Protein AF-A0A269PH89-F1 (afdb_monomer_lite)

Structure (mmCIF, N/CA/C/O backbone):
data_AF-A0A269PH89-F1
#
_entry.id   AF-A0A269PH89-F1
#
loop_
_atom_site.group_PDB
_atom_site.id
_atom_site.type_symbol
_atom_site.label_atom_id
_atom_site.label_alt_id
_atom_site.label_comp_id
_atom_site.label_asym_id
_atom_site.label_entity_id
_atom_site.label_seq_id
_atom_site.pdbx_PDB_ins_code
_atom_site.Cartn_x
_atom_site.Cartn_y
_atom_site.Cartn_z
_atom_site.occupancy
_atom_site.B_iso_or_equiv
_atom_site.auth_seq_id
_atom_site.auth_comp_id
_atom_site.auth_asym_id
_atom_site.auth_atom_id
_atom_site.pdbx_PDB_model_num
ATOM 1 N N . ILE A 1 1 ? 16.316 -4.492 1.067 1.00 57.41 1 ILE A N 1
ATOM 2 C CA . ILE A 1 1 ? 15.716 -5.849 1.152 1.00 57.41 1 ILE A CA 1
ATOM 3 C C . ILE A 1 1 ? 15.019 -6.229 -0.158 1.00 57.41 1 ILE A C 1
ATOM 5 O O . ILE A 1 1 ? 15.368 -7.257 -0.706 1.00 57.41 1 ILE A O 1
ATOM 9 N N . VAL A 1 2 ? 14.132 -5.397 -0.721 1.00 53.81 2 VAL A N 1
ATOM 10 C CA . VAL A 1 2 ? 13.439 -5.690 -2.002 1.00 53.81 2 VAL A CA 1
ATOM 11 C C . VAL A 1 2 ? 14.360 -5.580 -3.234 1.00 53.81 2 VAL A C 1
ATOM 13 O O . VAL A 1 2 ? 14.304 -6.415 -4.131 1.00 53.81 2 VAL A O 1
ATOM 16 N N . LEU A 1 3 ? 15.272 -4.600 -3.237 1.00 66.06 3 LEU A N 1
ATOM 17 C CA . LEU A 1 3 ? 16.235 -4.353 -4.321 1.00 66.06 3 LEU A CA 1
ATOM 18 C C . LEU A 1 3 ? 17.066 -5.594 -4.749 1.00 66.06 3 LEU A C 1
ATOM 20 O O . LEU A 1 3 ? 17.061 -5.902 -5.938 1.00 66.06 3 LEU A O 1
ATOM 24 N N . PRO A 1 4 ? 17.738 -6.344 -3.843 1.00 67.12 4 PRO A N 1
ATOM 25 C CA . PRO A 1 4 ? 18.522 -7.520 -4.239 1.00 67.12 4 PRO A CA 1
ATOM 26 C C . PRO A 1 4 ? 17.672 -8.693 -4.754 1.00 67.12 4 PRO A C 1
ATOM 28 O O . PRO A 1 4 ? 18.170 -9.484 -5.548 1.00 67.12 4 PRO A O 1
ATOM 31 N N . ILE A 1 5 ? 16.400 -8.804 -4.347 1.00 71.38 5 ILE A N 1
ATOM 32 C CA . ILE A 1 5 ? 15.506 -9.894 -4.778 1.00 71.38 5 ILE A CA 1
ATOM 33 C C . ILE A 1 5 ? 15.087 -9.690 -6.240 1.00 71.38 5 ILE A C 1
ATOM 35 O O . ILE A 1 5 ? 15.131 -10.627 -7.033 1.00 71.38 5 ILE A O 1
ATOM 39 N N . ILE A 1 6 ? 14.754 -8.451 -6.615 1.00 65.75 6 ILE A N 1
ATOM 40 C CA . ILE A 1 6 ? 14.432 -8.095 -8.006 1.00 65.75 6 ILE A CA 1
ATOM 41 C C . ILE A 1 6 ? 15.673 -8.238 -8.897 1.00 65.75 6 ILE A C 1
ATOM 43 O O . ILE A 1 6 ? 15.580 -8.783 -9.995 1.00 65.75 6 ILE A O 1
ATOM 47 N N . LEU A 1 7 ? 16.840 -7.800 -8.408 1.00 64.75 7 LEU A N 1
ATOM 48 C CA . LEU A 1 7 ? 18.107 -7.908 -9.134 1.00 64.75 7 LEU A CA 1
ATOM 49 C C . LEU A 1 7 ? 18.477 -9.375 -9.414 1.00 64.75 7 LEU A C 1
ATOM 51 O O . LEU A 1 7 ? 18.828 -9.702 -10.542 1.00 64.75 7 LEU A O 1
ATOM 55 N N . GLY A 1 8 ? 18.334 -10.258 -8.416 1.00 64.69 8 GLY A N 1
ATOM 56 C CA . GLY A 1 8 ? 18.620 -11.689 -8.548 1.00 64.69 8 GLY A CA 1
ATOM 57 C C . GLY A 1 8 ? 17.683 -12.422 -9.513 1.00 64.69 8 GLY A C 1
ATOM 58 O O . GLY A 1 8 ? 18.123 -13.328 -10.218 1.00 64.69 8 GLY A O 1
ATOM 59 N N . PHE A 1 9 ? 16.415 -12.006 -9.597 1.00 65.69 9 PHE A N 1
ATOM 60 C CA . PHE A 1 9 ? 15.481 -12.533 -10.592 1.00 65.69 9 PHE A CA 1
ATOM 61 C C . PHE A 1 9 ? 15.870 -12.077 -12.006 1.00 65.69 9 PHE A C 1
ATOM 63 O O . PHE A 1 9 ? 16.047 -12.917 -12.882 1.00 65.69 9 PHE A O 1
ATOM 70 N N . PHE A 1 10 ? 16.114 -10.777 -12.212 1.00 62.03 10 PHE A N 1
ATOM 71 C CA . PHE A 1 10 ? 16.515 -10.227 -13.516 1.00 62.03 10 PHE A CA 1
ATOM 72 C C . PHE A 1 10 ? 17.810 -10.841 -14.069 1.00 62.03 10 PHE A C 1
ATOM 74 O O . PHE A 1 10 ? 17.913 -11.051 -15.275 1.00 62.03 10 PHE A O 1
ATOM 81 N N . THR A 1 11 ? 18.782 -11.164 -13.208 1.00 63.75 11 THR A N 1
ATOM 82 C CA . THR A 1 11 ? 20.022 -11.845 -13.619 1.00 63.75 11 THR A CA 1
ATOM 83 C C . THR A 1 11 ? 19.863 -13.355 -13.816 1.00 63.75 11 THR A C 1
ATOM 85 O O . THR A 1 11 ? 20.720 -13.964 -14.442 1.00 63.75 11 THR A O 1
ATOM 88 N N . GLY A 1 12 ? 18.806 -13.972 -13.273 1.00 60.88 12 GLY A N 1
ATOM 89 C CA . GLY A 1 12 ? 18.608 -15.427 -13.275 1.00 60.88 12 GLY A CA 1
ATOM 90 C C . GLY A 1 12 ? 17.760 -15.980 -14.427 1.00 60.88 12 GLY A C 1
ATOM 91 O O . GLY A 1 12 ? 17.831 -17.175 -14.697 1.00 60.88 12 GLY A O 1
ATOM 92 N N . VAL A 1 13 ? 16.967 -15.144 -15.110 1.00 58.03 13 VAL A N 1
ATOM 93 C CA . VAL A 1 13 ? 16.115 -15.553 -16.253 1.00 58.03 13 VAL A CA 1
ATOM 94 C C . VAL A 1 13 ? 16.618 -15.065 -17.622 1.00 58.03 13 VAL A C 1
ATOM 96 O O . VAL A 1 13 ? 15.961 -15.296 -18.637 1.00 58.03 13 VAL A O 1
ATOM 99 N N . GLY A 1 14 ? 17.777 -14.402 -17.682 1.00 54.69 14 GLY A N 1
ATOM 100 C CA . GLY A 1 14 ? 18.391 -13.964 -18.939 1.00 54.69 14 GLY A CA 1
ATOM 101 C C . GLY A 1 14 ? 19.229 -15.076 -1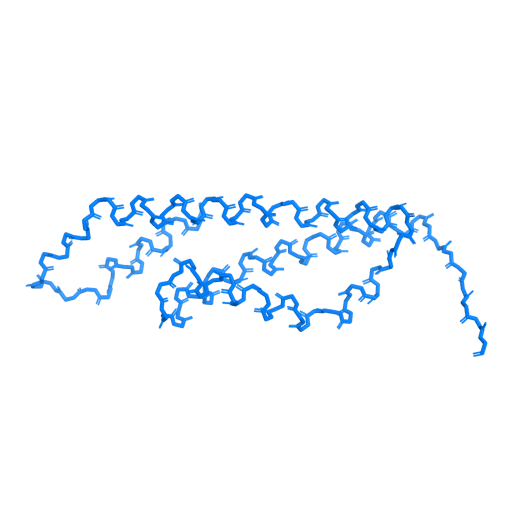9.590 1.00 54.69 14 GLY A C 1
ATOM 102 O O . GLY A 1 14 ? 20.058 -15.662 -18.899 1.00 54.69 14 GLY A O 1
ATOM 103 N N . PRO A 1 15 ? 19.064 -15.387 -20.891 1.00 48.84 15 PRO A N 1
ATOM 104 C CA . PRO A 1 15 ? 19.944 -16.327 -21.584 1.00 48.84 15 PRO A CA 1
ATOM 105 C C . PRO A 1 15 ? 21.381 -15.782 -21.658 1.00 48.84 15 PRO A C 1
ATOM 107 O O . PRO A 1 15 ? 21.573 -14.602 -21.952 1.00 48.84 15 PRO A O 1
ATOM 110 N N . ASP A 1 16 ? 22.374 -16.663 -21.486 1.00 57.31 16 ASP A N 1
ATOM 111 C CA . ASP A 1 16 ? 23.831 -16.395 -21.453 1.00 57.31 16 ASP A CA 1
ATOM 112 C C . ASP A 1 16 ? 24.415 -15.643 -22.677 1.00 57.31 16 ASP A C 1
ATOM 114 O O . ASP A 1 16 ? 25.608 -15.352 -22.724 1.00 57.31 16 ASP A O 1
ATOM 118 N N . MET A 1 17 ? 23.605 -15.318 -23.689 1.00 44.38 17 MET A N 1
ATOM 119 C CA . MET A 1 17 ? 24.059 -14.858 -25.010 1.00 44.38 17 MET A CA 1
ATOM 120 C C . MET A 1 17 ? 23.537 -13.485 -25.427 1.00 44.38 17 MET A C 1
ATOM 122 O O . MET A 1 17 ? 23.749 -13.067 -26.565 1.00 44.38 17 MET A O 1
ATOM 126 N N . MET A 1 18 ? 22.875 -12.753 -24.537 1.00 41.69 18 MET A N 1
ATOM 127 C CA . MET A 1 18 ? 22.600 -11.345 -24.782 1.00 41.69 18 MET A CA 1
ATOM 128 C C . MET A 1 18 ? 23.249 -10.571 -23.659 1.00 41.69 18 MET A C 1
ATOM 130 O O . MET A 1 18 ? 22.893 -10.737 -22.497 1.00 41.69 18 MET A O 1
ATOM 134 N N . THR A 1 19 ? 24.205 -9.717 -24.005 1.00 44.81 19 THR A N 1
ATOM 135 C CA . THR A 1 19 ? 24.592 -8.587 -23.171 1.00 44.81 19 THR A CA 1
ATOM 136 C C . THR A 1 19 ? 23.337 -7.741 -22.961 1.00 44.81 19 THR A C 1
ATOM 138 O O . THR A 1 19 ? 23.095 -6.768 -23.677 1.00 44.81 19 THR A O 1
ATOM 141 N N . LEU A 1 20 ? 22.489 -8.158 -22.018 1.00 51.41 20 LEU A N 1
ATOM 142 C CA . LEU A 1 20 ? 21.543 -7.299 -21.346 1.00 51.41 20 LEU A CA 1
ATOM 143 C C . LEU A 1 20 ? 22.425 -6.286 -20.628 1.00 51.41 20 LEU A C 1
ATOM 145 O O . LEU A 1 20 ? 22.816 -6.467 -19.482 1.00 51.41 20 LEU A O 1
ATOM 149 N N . SER A 1 21 ? 22.792 -5.243 -21.354 1.00 48.53 21 SER A N 1
ATOM 150 C CA . SER A 1 21 ? 23.090 -3.950 -20.783 1.00 48.53 21 SER A CA 1
ATOM 151 C C . SER A 1 21 ? 21.722 -3.289 -20.634 1.00 48.53 21 SER A C 1
ATOM 153 O O . SER A 1 21 ? 21.314 -2.579 -21.556 1.00 48.53 21 SER A O 1
ATOM 155 N N . PRO A 1 22 ? 20.933 -3.543 -19.563 1.00 55.59 22 PRO A N 1
ATOM 156 C CA . PRO A 1 22 ? 19.876 -2.604 -19.251 1.00 55.59 22 PRO A CA 1
ATOM 157 C C . PRO A 1 22 ? 20.594 -1.269 -19.109 1.00 55.59 22 PRO A C 1
ATOM 159 O O . PRO A 1 22 ? 21.518 -1.143 -18.305 1.00 55.59 22 PRO A O 1
ATOM 162 N N . ASP A 1 23 ? 20.256 -0.318 -19.975 1.00 59.97 23 ASP A N 1
ATOM 163 C CA . ASP A 1 23 ? 20.827 1.016 -19.915 1.00 59.97 23 ASP A CA 1
ATOM 164 C C . ASP A 1 23 ? 20.739 1.477 -18.455 1.00 59.97 23 ASP A C 1
ATOM 166 O O . ASP A 1 23 ? 19.662 1.418 -17.848 1.00 59.97 23 ASP A O 1
ATOM 170 N N . ILE A 1 24 ? 21.877 1.829 -17.851 1.00 66.44 24 ILE A N 1
ATOM 171 C CA . ILE A 1 24 ? 21.966 2.191 -16.429 1.00 66.44 24 ILE A CA 1
ATOM 172 C C . ILE A 1 24 ? 20.925 3.275 -16.104 1.00 66.44 24 ILE A C 1
ATOM 174 O O . ILE A 1 24 ? 20.347 3.274 -15.017 1.00 66.44 24 ILE A O 1
ATOM 178 N N . SER A 1 25 ? 20.596 4.124 -17.081 1.00 69.69 25 SER A N 1
ATOM 179 C CA . SER A 1 25 ? 19.544 5.140 -17.005 1.00 69.69 25 SER A CA 1
ATOM 180 C C . SER A 1 25 ? 18.142 4.546 -16.813 1.00 69.69 25 SER A C 1
ATOM 182 O O . SER A 1 25 ? 17.355 5.065 -16.023 1.00 69.69 25 SER A O 1
ATOM 184 N N . SER A 1 26 ? 17.822 3.438 -17.488 1.00 71.19 26 SER A N 1
ATOM 185 C CA . SER A 1 26 ? 16.547 2.721 -17.345 1.00 71.19 26 SER A CA 1
ATOM 186 C C . SER A 1 26 ? 16.447 2.018 -15.988 1.00 71.19 26 SER A C 1
ATOM 188 O O . SER A 1 26 ? 15.422 2.119 -15.311 1.00 71.19 26 SER A O 1
ATOM 190 N N . TYR A 1 27 ? 17.539 1.393 -15.531 1.00 69.62 27 TYR A N 1
ATOM 191 C CA . TYR A 1 27 ? 17.603 0.765 -14.208 1.00 69.62 27 TYR A CA 1
ATOM 192 C C . TYR A 1 27 ? 17.486 1.791 -13.071 1.00 69.62 27 TYR A C 1
ATOM 194 O O . TYR A 1 27 ? 16.622 1.641 -12.206 1.00 69.62 27 TYR A O 1
ATOM 202 N N . LEU A 1 28 ? 18.280 2.872 -13.086 1.00 76.38 28 LEU A N 1
ATOM 203 C CA . LEU A 1 28 ? 18.136 3.954 -12.103 1.00 76.38 28 LEU A CA 1
ATOM 204 C C . LEU A 1 28 ? 16.735 4.565 -12.170 1.00 76.38 28 LEU A C 1
ATOM 206 O O . LEU A 1 28 ? 16.123 4.806 -11.134 1.00 76.38 28 LEU A O 1
ATOM 210 N N . GLY A 1 29 ? 16.196 4.766 -13.374 1.00 75.81 29 GLY A N 1
ATOM 211 C CA . GLY A 1 29 ? 14.846 5.280 -13.571 1.00 75.81 29 GLY A CA 1
ATOM 212 C C . GLY A 1 29 ? 13.751 4.366 -13.016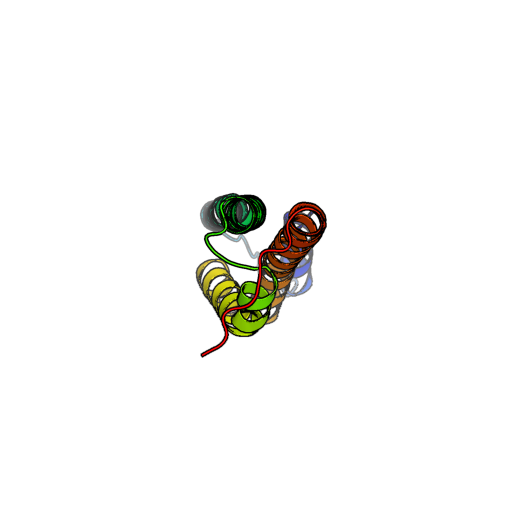 1.00 75.81 29 GLY A C 1
ATOM 213 O O . GLY A 1 29 ? 12.708 4.866 -12.600 1.00 75.81 29 GLY A O 1
ATOM 214 N N . PHE A 1 30 ? 13.949 3.049 -12.997 1.00 76.00 30 PHE A N 1
ATOM 215 C CA . PHE A 1 30 ? 13.059 2.099 -12.329 1.00 76.00 30 PHE A CA 1
ATOM 216 C C . PHE A 1 30 ? 13.215 2.172 -10.806 1.00 76.00 30 PHE A C 1
ATOM 218 O O . PHE A 1 30 ? 12.233 2.351 -10.087 1.00 76.00 30 PHE A O 1
ATOM 225 N N . VAL A 1 31 ? 14.455 2.119 -10.317 1.00 77.50 31 VAL A N 1
ATOM 226 C CA . VAL A 1 31 ? 14.775 2.154 -8.885 1.00 77.50 31 VAL A CA 1
ATOM 227 C C . VAL A 1 31 ? 14.270 3.443 -8.230 1.00 77.50 31 VAL A C 1
ATOM 229 O O . VAL A 1 31 ? 13.671 3.383 -7.162 1.00 77.50 31 VAL A O 1
ATOM 232 N N . LEU A 1 32 ? 14.428 4.601 -8.876 1.00 84.50 32 LEU A N 1
ATOM 233 C CA . LEU A 1 32 ? 13.920 5.883 -8.377 1.00 84.50 32 LEU A CA 1
ATOM 234 C C . LEU A 1 32 ? 12.388 5.904 -8.274 1.00 84.50 32 LEU A C 1
ATOM 236 O O . LEU A 1 32 ? 11.861 6.335 -7.249 1.00 84.50 32 LEU A O 1
ATOM 240 N N . LYS A 1 33 ? 11.666 5.400 -9.288 1.00 82.19 33 LYS A N 1
ATOM 241 C CA . LYS A 1 33 ? 10.195 5.269 -9.232 1.00 82.19 33 LYS A CA 1
ATOM 242 C C . LYS A 1 33 ? 9.768 4.349 -8.091 1.00 82.19 33 LYS A C 1
ATOM 244 O O . LYS A 1 33 ? 8.829 4.666 -7.365 1.00 82.19 33 LYS A O 1
ATOM 249 N N . LEU A 1 34 ? 10.491 3.244 -7.914 1.00 80.25 34 LEU A N 1
ATOM 250 C CA . LEU A 1 34 ? 10.285 2.291 -6.833 1.00 80.25 34 LEU A CA 1
ATOM 251 C C . LEU A 1 34 ? 10.473 2.953 -5.466 1.00 80.25 34 LEU A C 1
ATOM 253 O O . LEU A 1 34 ? 9.579 2.867 -4.630 1.00 80.25 34 LEU A O 1
ATOM 257 N N . PHE A 1 35 ? 11.574 3.677 -5.252 1.00 84.50 35 PHE A N 1
ATOM 258 C CA . PHE A 1 35 ? 11.808 4.419 -4.011 1.00 84.50 35 PHE A CA 1
ATOM 259 C C . PHE A 1 35 ? 10.707 5.441 -3.723 1.00 84.50 35 PHE A C 1
ATOM 261 O O . PHE A 1 35 ? 10.240 5.509 -2.589 1.00 84.50 35 PHE A O 1
ATOM 268 N N . PHE A 1 36 ? 10.254 6.188 -4.732 1.00 85.81 36 PHE A N 1
ATOM 269 C CA . PHE A 1 36 ? 9.164 7.149 -4.564 1.00 85.81 36 PHE A CA 1
ATOM 270 C C . PHE A 1 36 ? 7.843 6.475 -4.182 1.00 85.81 36 PHE A C 1
ATOM 272 O O . PHE A 1 36 ? 7.208 6.885 -3.211 1.00 85.81 36 PHE A O 1
ATOM 279 N N . ALA A 1 37 ? 7.432 5.424 -4.896 1.00 83.38 37 ALA A N 1
ATOM 280 C CA . ALA A 1 37 ? 6.170 4.750 -4.600 1.00 83.38 37 ALA A CA 1
ATOM 281 C C . ALA A 1 37 ? 6.204 4.040 -3.244 1.00 83.38 37 ALA A C 1
ATOM 283 O O . ALA A 1 37 ? 5.233 4.115 -2.491 1.00 83.38 37 ALA A O 1
ATOM 284 N N . PHE A 1 38 ? 7.322 3.390 -2.902 1.00 83.69 38 PHE A N 1
ATOM 285 C CA . PHE A 1 38 ? 7.489 2.815 -1.571 1.00 83.69 38 PHE A CA 1
ATOM 286 C C . PHE A 1 38 ? 7.470 3.899 -0.501 1.00 83.69 38 PHE A C 1
ATOM 288 O O . PHE A 1 38 ? 6.744 3.733 0.467 1.00 83.69 38 PHE A O 1
ATOM 295 N N . GLY A 1 39 ? 8.168 5.022 -0.685 1.00 87.38 39 GLY A N 1
ATOM 296 C CA . GLY A 1 39 ? 8.133 6.141 0.260 1.00 87.38 39 GLY A CA 1
ATOM 297 C C . GLY A 1 39 ? 6.706 6.603 0.564 1.00 87.38 39 GLY A C 1
ATOM 298 O O . GLY A 1 39 ? 6.322 6.680 1.724 1.00 87.38 39 GLY A O 1
ATOM 299 N N . ILE A 1 40 ? 5.881 6.788 -0.471 1.00 87.81 40 ILE A N 1
ATOM 300 C CA . ILE A 1 40 ? 4.461 7.151 -0.310 1.00 87.81 40 ILE A CA 1
ATOM 301 C C . ILE A 1 40 ? 3.669 6.030 0.382 1.00 87.81 40 ILE A C 1
ATOM 303 O O . ILE A 1 40 ? 2.812 6.288 1.220 1.00 87.81 40 ILE A O 1
ATOM 307 N N . THR A 1 41 ? 3.957 4.769 0.064 1.00 86.44 41 THR A N 1
ATOM 308 C CA . THR A 1 41 ? 3.260 3.617 0.661 1.00 86.44 41 THR A CA 1
ATOM 309 C C . THR A 1 41 ? 3.593 3.448 2.144 1.00 86.44 41 THR A C 1
ATOM 311 O O . THR A 1 41 ? 2.746 3.014 2.919 1.00 86.44 41 THR A O 1
ATOM 314 N N . PHE A 1 42 ? 4.801 3.820 2.566 1.00 89.44 42 PHE A N 1
ATOM 315 C CA . PHE A 1 42 ? 5.210 3.804 3.973 1.00 89.44 42 PHE A CA 1
ATOM 316 C C . PHE A 1 42 ? 4.450 4.824 4.835 1.00 89.44 42 PHE A C 1
ATOM 318 O O . PHE A 1 42 ? 4.407 4.658 6.052 1.00 89.44 42 PHE A O 1
ATOM 325 N N . GLU A 1 43 ? 3.791 5.813 4.228 1.00 91.25 43 GLU A N 1
ATOM 326 C CA . GLU A 1 43 ? 2.888 6.733 4.930 1.00 91.25 43 GLU A CA 1
ATOM 327 C C . GLU A 1 43 ? 1.500 6.122 5.184 1.00 91.25 43 GLU A C 1
ATOM 329 O O . GLU A 1 43 ? 0.786 6.565 6.082 1.00 91.25 43 GLU A O 1
ATOM 334 N N . ILE A 1 44 ? 1.108 5.066 4.455 1.00 89.94 44 ILE A N 1
ATOM 335 C CA .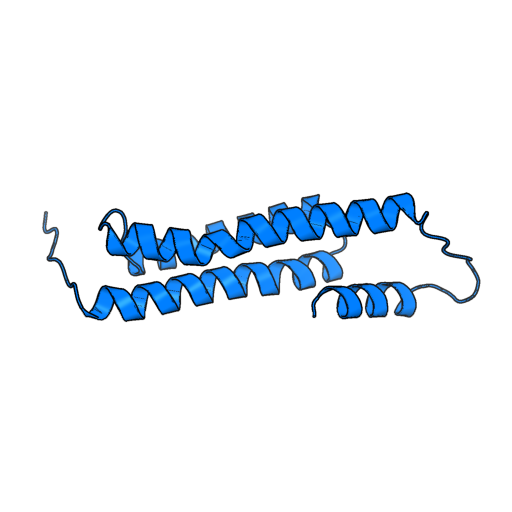 ILE A 1 44 ? -0.203 4.412 4.621 1.00 89.94 44 ILE A CA 1
ATOM 336 C C . ILE A 1 44 ? -0.428 3.921 6.065 1.00 89.94 44 ILE A C 1
ATOM 338 O O . ILE A 1 44 ? -1.485 4.227 6.618 1.00 89.94 44 ILE A O 1
ATOM 342 N N . PRO A 1 45 ? 0.516 3.217 6.726 1.00 88.75 45 PRO A N 1
ATOM 343 C CA . PRO A 1 45 ? 0.369 2.834 8.129 1.00 88.75 45 PRO A CA 1
ATOM 344 C C . PRO A 1 45 ? 0.081 4.006 9.070 1.00 88.75 45 PRO A C 1
ATOM 346 O O . PRO A 1 45 ? -0.780 3.902 9.945 1.00 88.75 45 PRO A O 1
ATOM 349 N N . VAL A 1 46 ? 0.786 5.125 8.879 1.00 90.50 46 VAL A N 1
ATOM 350 C CA . VAL A 1 46 ? 0.632 6.333 9.698 1.00 90.50 46 VAL A CA 1
ATOM 351 C C . VAL A 1 46 ? -0.720 6.985 9.421 1.00 90.50 46 VAL A C 1
ATOM 353 O O . VAL A 1 46 ? -1.440 7.320 10.359 1.00 90.50 46 VAL A O 1
ATOM 356 N N . ALA A 1 47 ? -1.117 7.092 8.151 1.00 90.31 47 ALA A N 1
ATOM 357 C CA . ALA A 1 47 ? -2.417 7.624 7.754 1.00 90.31 47 ALA A CA 1
ATOM 358 C C . ALA A 1 47 ? -3.577 6.809 8.348 1.00 90.31 47 ALA A C 1
ATOM 360 O O . ALA A 1 47 ? -4.511 7.386 8.896 1.00 90.31 47 ALA A O 1
ATOM 361 N N 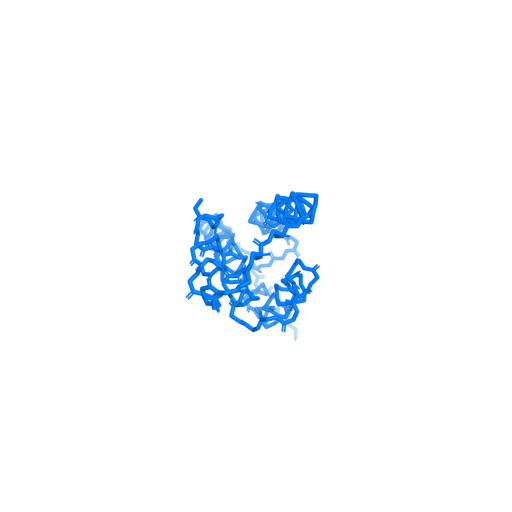. ILE A 1 48 ? -3.496 5.475 8.303 1.00 89.00 48 ILE A N 1
ATOM 362 C CA . ILE A 1 48 ? -4.484 4.576 8.918 1.00 89.00 48 ILE A CA 1
ATOM 363 C C . ILE A 1 48 ? -4.564 4.812 10.427 1.00 89.00 48 ILE A C 1
ATOM 365 O O . ILE A 1 48 ? -5.658 4.959 10.970 1.00 89.00 48 ILE A O 1
ATOM 369 N N . MET A 1 49 ? -3.415 4.903 11.101 1.00 87.19 49 MET A N 1
ATOM 370 C CA . MET A 1 49 ? -3.368 5.175 12.536 1.00 87.19 49 MET A CA 1
ATOM 371 C C . MET A 1 49 ? -4.012 6.523 12.878 1.00 87.19 49 MET A C 1
ATOM 373 O O . MET A 1 49 ? -4.802 6.587 13.814 1.00 87.19 49 MET A O 1
ATOM 377 N N . LEU A 1 50 ? -3.719 7.582 12.118 1.00 88.94 50 LEU A N 1
ATOM 378 C CA . LEU A 1 50 ? -4.295 8.912 12.333 1.00 88.94 50 LEU A CA 1
ATOM 379 C C . LEU A 1 50 ? -5.803 8.949 12.052 1.00 88.94 50 LEU A C 1
ATOM 381 O O . LEU A 1 50 ? -6.548 9.576 12.804 1.00 88.94 50 LEU A O 1
ATOM 385 N N . LEU A 1 51 ? -6.275 8.262 11.010 1.00 88.44 51 LEU A N 1
ATOM 386 C CA . LEU A 1 51 ? -7.702 8.175 10.685 1.00 88.44 51 LEU A CA 1
ATOM 387 C C . LEU A 1 51 ? -8.487 7.433 11.771 1.00 88.44 51 LEU A C 1
ATOM 389 O O . LEU A 1 51 ? -9.541 7.910 12.186 1.00 88.44 51 LEU A O 1
ATOM 393 N N . CYS A 1 52 ? -7.951 6.322 12.280 1.00 86.75 52 CYS A N 1
ATOM 394 C CA . CYS A 1 52 ? -8.566 5.606 13.396 1.00 86.75 52 CYS A CA 1
ATOM 395 C C . CYS A 1 52 ? -8.478 6.392 14.708 1.00 86.75 52 CYS A C 1
ATOM 397 O O . CYS A 1 52 ? -9.449 6.448 15.453 1.00 86.75 52 CYS A O 1
ATOM 399 N N . TR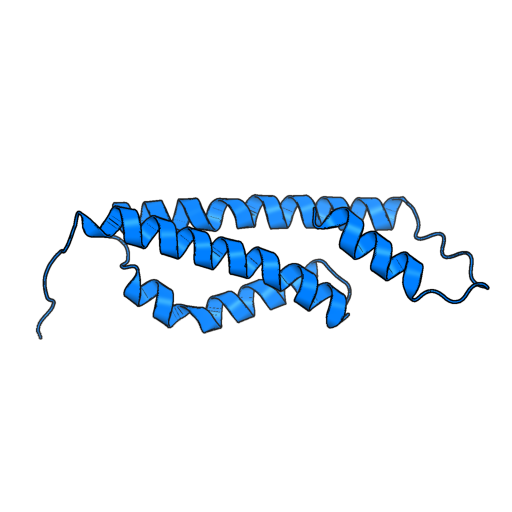P A 1 53 ? -7.353 7.056 14.980 1.00 82.81 53 TRP A N 1
ATOM 400 C CA . TRP A 1 53 ? -7.177 7.849 16.199 1.00 82.81 53 TRP A CA 1
ATOM 401 C C . TRP A 1 53 ? -8.039 9.120 16.230 1.00 82.81 53 TRP A C 1
ATOM 403 O O . TRP A 1 53 ? -8.503 9.525 17.292 1.00 82.81 53 TRP A O 1
ATOM 413 N N . SER A 1 54 ? -8.288 9.739 15.074 1.00 86.38 54 SER A N 1
ATOM 414 C CA . SER A 1 54 ? -9.194 10.892 14.948 1.00 86.38 54 SER A CA 1
ATOM 415 C C . SER A 1 54 ? -10.681 10.516 14.961 1.00 86.38 54 SER A C 1
ATOM 417 O O . SER A 1 54 ? -11.523 11.410 14.976 1.00 86.38 54 SER A O 1
ATOM 419 N N . GLY A 1 55 ? -11.016 9.221 14.937 1.00 81.81 55 GLY A N 1
ATOM 420 C CA . GLY A 1 55 ? -12.395 8.736 14.853 1.00 81.81 55 GLY A CA 1
ATOM 421 C C . GLY A 1 55 ? -13.037 8.900 13.470 1.00 81.81 55 GLY A C 1
ATOM 422 O O . GLY A 1 55 ? -14.233 8.670 13.324 1.00 81.81 55 GLY A O 1
ATOM 423 N N . ALA A 1 56 ? -12.269 9.283 12.443 1.00 85.44 56 ALA A N 1
ATOM 424 C CA . ALA A 1 56 ? -12.780 9.445 11.084 1.00 85.44 56 ALA A CA 1
ATOM 425 C C . ALA A 1 56 ? -13.162 8.104 10.433 1.00 85.44 56 ALA A C 1
ATOM 427 O O . ALA A 1 56 ? -14.002 8.067 9.532 1.00 85.44 56 ALA A O 1
ATOM 428 N N . THR A 1 57 ? -12.534 6.993 10.833 1.00 84.25 57 THR A N 1
ATOM 429 C CA . THR A 1 57 ? -12.893 5.643 10.368 1.00 84.25 57 THR A CA 1
ATOM 430 C C . THR A 1 57 ? -12.469 4.568 11.370 1.00 84.25 57 THR A C 1
ATOM 432 O O . THR A 1 57 ? -11.441 4.709 12.022 1.00 84.25 57 THR A O 1
ATOM 435 N N . ASP A 1 58 ? -13.217 3.464 11.448 1.00 84.75 58 ASP A N 1
ATOM 436 C CA . ASP A 1 58 ? -12.862 2.299 12.263 1.00 84.75 58 ASP A CA 1
ATOM 437 C C . ASP A 1 58 ? -11.998 1.266 11.512 1.00 84.75 58 ASP A C 1
ATOM 439 O O . ASP A 1 58 ? -12.023 1.139 10.281 1.00 84.75 58 ASP A O 1
ATOM 443 N N . VAL A 1 59 ? -11.251 0.474 12.280 1.00 85.25 59 VAL A N 1
ATOM 444 C CA . VAL A 1 59 ? -10.434 -0.635 11.784 1.00 85.25 59 VAL A CA 1
ATOM 445 C C . VAL A 1 59 ? -11.288 -1.646 11.010 1.00 85.25 59 VAL A C 1
ATOM 447 O O . VAL A 1 59 ? -10.826 -2.161 9.987 1.00 85.25 59 VAL A O 1
ATOM 450 N N . GLN A 1 60 ? -12.532 -1.911 11.426 1.00 84.62 60 GLN A N 1
ATOM 451 C CA . GLN A 1 60 ? -13.415 -2.874 10.761 1.00 84.62 60 GLN A CA 1
ATOM 452 C C . GLN A 1 60 ? -13.803 -2.373 9.367 1.00 84.62 60 GLN A C 1
ATOM 454 O O . GLN A 1 60 ? -13.679 -3.117 8.393 1.00 84.62 60 GLN A O 1
ATOM 459 N N . SER A 1 61 ? -14.143 -1.090 9.240 1.00 85.12 61 SER A N 1
ATOM 460 C CA . SER A 1 61 ? -14.465 -0.463 7.954 1.00 85.12 61 SER A CA 1
ATOM 461 C C . SER A 1 61 ? -13.276 -0.478 6.984 1.00 85.12 61 SER A C 1
ATOM 463 O O . SER A 1 61 ? -13.449 -0.645 5.774 1.00 85.12 61 SER A O 1
ATOM 465 N N . LEU A 1 62 ? -12.043 -0.349 7.491 1.00 84.88 62 LEU A N 1
ATOM 466 C CA . LEU A 1 62 ? -10.834 -0.509 6.673 1.00 84.88 62 LEU A CA 1
ATOM 467 C C . LEU A 1 62 ? -10.604 -1.964 6.250 1.00 84.88 62 LEU A C 1
ATOM 469 O O . LEU A 1 62 ? -10.138 -2.205 5.133 1.00 84.88 62 LEU A O 1
ATOM 473 N N . LYS A 1 63 ? -10.953 -2.945 7.095 1.00 85.88 63 LYS A N 1
ATOM 474 C CA . LYS A 1 63 ? -10.870 -4.371 6.736 1.00 85.88 63 LYS A CA 1
ATOM 475 C C . LYS A 1 63 ? -11.820 -4.724 5.598 1.00 85.88 63 LYS A C 1
ATOM 477 O O . LYS A 1 63 ? -11.426 -5.475 4.712 1.00 85.88 63 LYS A O 1
ATOM 482 N N . GLU A 1 64 ? -13.025 -4.171 5.568 1.00 88.19 64 GLU A N 1
ATOM 483 C CA . GLU A 1 64 ? -13.960 -4.397 4.455 1.00 88.19 64 GLU A CA 1
ATOM 484 C C . GLU A 1 64 ? -13.421 -3.859 3.123 1.00 88.19 64 GLU A C 1
ATOM 486 O O . GLU A 1 64 ? -13.724 -4.391 2.055 1.00 88.19 64 GLU A O 1
ATOM 491 N N . LYS A 1 65 ? -12.547 -2.846 3.174 1.00 85.81 65 LYS A N 1
ATOM 492 C CA . LYS A 1 65 ? -11.920 -2.245 1.992 1.00 85.81 65 LYS A CA 1
ATOM 493 C C . LYS A 1 65 ? -10.637 -2.950 1.522 1.00 85.81 65 LYS A C 1
ATOM 495 O O . LYS A 1 65 ? -10.043 -2.513 0.536 1.00 85.81 65 LYS A O 1
ATOM 500 N N . ARG A 1 66 ? -10.239 -4.073 2.140 1.00 88.56 66 ARG A N 1
ATOM 501 C CA . ARG A 1 66 ? -9.114 -4.937 1.706 1.00 88.56 66 ARG A CA 1
ATOM 502 C C . ARG A 1 66 ? -9.044 -5.179 0.191 1.00 88.56 66 ARG A C 1
ATOM 504 O O . ARG A 1 66 ? -7.979 -4.931 -0.374 1.00 88.56 66 ARG A O 1
ATOM 511 N N . PRO A 1 67 ? -10.119 -5.619 -0.497 1.00 88.62 67 PRO A N 1
ATOM 512 C CA . PRO A 1 67 ? -10.056 -5.876 -1.936 1.00 88.62 67 PRO A CA 1
ATOM 513 C C . PRO A 1 67 ? -9.697 -4.629 -2.756 1.00 88.62 67 PRO A C 1
ATOM 515 O O . PRO A 1 67 ? -8.947 -4.741 -3.721 1.00 88.62 67 PRO A O 1
ATOM 518 N N . TYR A 1 68 ? -10.136 -3.435 -2.348 1.00 89.50 68 TYR A N 1
ATOM 519 C CA . TYR A 1 68 ? -9.775 -2.190 -3.037 1.00 89.50 68 TYR A CA 1
ATOM 520 C C . TYR A 1 68 ? -8.283 -1.873 -2.905 1.00 89.50 68 TYR A C 1
ATOM 522 O O . TYR A 1 68 ? -7.660 -1.424 -3.863 1.00 89.50 68 TYR A O 1
ATOM 530 N N . ILE A 1 69 ? -7.696 -2.141 -1.738 1.00 88.56 69 ILE A N 1
ATOM 531 C CA . ILE A 1 69 ? -6.272 -1.888 -1.481 1.00 88.56 69 ILE A CA 1
ATOM 532 C C . ILE A 1 69 ? -5.390 -2.908 -2.193 1.00 88.56 69 ILE A C 1
ATOM 534 O O . ILE A 1 69 ? -4.339 -2.543 -2.715 1.00 88.56 69 ILE A O 1
ATOM 538 N N . ILE A 1 70 ? -5.846 -4.157 -2.306 1.00 89.44 70 ILE A N 1
ATOM 539 C CA . ILE A 1 70 ? -5.200 -5.164 -3.153 1.00 89.44 70 ILE A CA 1
ATOM 540 C C . ILE A 1 70 ? -5.162 -4.688 -4.600 1.00 89.44 70 ILE A C 1
ATOM 542 O O . ILE A 1 70 ? -4.084 -4.628 -5.187 1.00 89.44 70 ILE A O 1
ATOM 546 N N . VAL A 1 71 ? -6.295 -4.259 -5.158 1.00 90.69 71 VAL A N 1
ATOM 547 C CA . VAL A 1 71 ? -6.328 -3.730 -6.529 1.00 90.69 71 VAL A CA 1
ATOM 548 C C . VAL A 1 71 ? -5.412 -2.511 -6.671 1.00 90.69 71 VAL A C 1
ATOM 550 O O . VAL A 1 71 ? -4.624 -2.460 -7.612 1.00 90.69 71 VAL A O 1
ATOM 553 N N . ALA A 1 72 ? -5.435 -1.570 -5.724 1.00 88.62 72 ALA A N 1
ATOM 554 C CA . ALA A 1 72 ? -4.560 -0.398 -5.752 1.00 88.62 72 ALA A CA 1
ATOM 555 C C . ALA A 1 72 ? -3.067 -0.774 -5.736 1.00 88.62 72 ALA A C 1
ATOM 557 O O . ALA A 1 72 ? -2.300 -0.241 -6.535 1.00 88.62 72 ALA A O 1
ATOM 558 N N . ALA A 1 73 ? -2.654 -1.725 -4.891 1.00 88.19 73 ALA A N 1
ATOM 559 C CA . ALA A 1 73 ? -1.275 -2.209 -4.836 1.00 88.19 73 ALA A CA 1
ATOM 560 C C . ALA A 1 73 ? -0.838 -2.838 -6.168 1.00 88.19 73 ALA A C 1
ATOM 562 O O . ALA A 1 73 ? 0.250 -2.547 -6.662 1.00 88.19 73 ALA A O 1
ATOM 563 N N . PHE A 1 74 ? -1.706 -3.637 -6.795 1.00 88.25 74 PHE A N 1
ATOM 564 C CA . PHE A 1 74 ? -1.431 -4.217 -8.111 1.00 88.25 74 PHE A CA 1
ATOM 565 C C . PHE A 1 74 ? -1.373 -3.162 -9.221 1.00 88.25 74 PHE A C 1
ATOM 567 O O . PHE A 1 74 ? -0.521 -3.275 -10.102 1.00 88.25 74 PHE A O 1
ATOM 574 N N . VAL A 1 75 ? -2.227 -2.137 -9.178 1.00 88.31 75 VAL A N 1
ATOM 5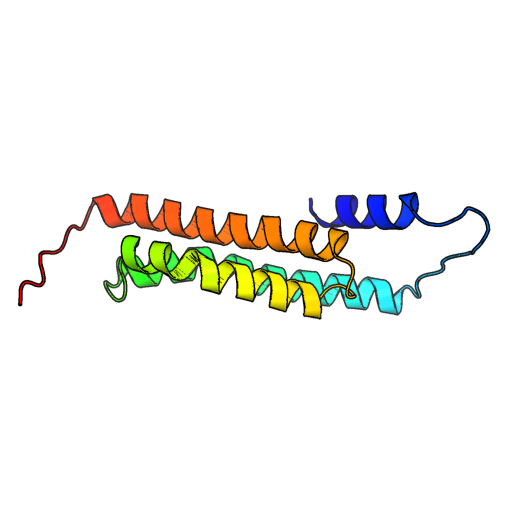75 C CA . VAL A 1 75 ? -2.201 -1.021 -10.135 1.00 88.31 75 VAL A CA 1
ATOM 576 C C . VAL A 1 75 ? -0.902 -0.231 -10.001 1.00 88.31 75 VAL A C 1
ATOM 578 O O . VAL A 1 75 ? -0.238 0.017 -11.002 1.00 88.31 75 VAL A O 1
ATOM 581 N N . VAL A 1 76 ? -0.484 0.113 -8.779 1.00 85.88 76 VAL A N 1
ATOM 582 C CA . VAL A 1 76 ? 0.788 0.819 -8.565 1.00 85.88 76 VAL A CA 1
ATOM 583 C C . VAL A 1 76 ? 1.966 -0.047 -9.009 1.00 85.88 76 VAL A C 1
ATOM 585 O O . VAL A 1 76 ? 2.842 0.441 -9.720 1.00 85.88 76 VAL A O 1
ATOM 588 N N . ALA A 1 77 ? 1.959 -1.342 -8.686 1.00 83.88 77 ALA A N 1
ATOM 589 C CA . ALA A 1 77 ? 2.982 -2.267 -9.157 1.00 83.88 77 ALA A CA 1
ATOM 590 C C . ALA A 1 77 ? 3.045 -2.321 -10.697 1.00 83.88 77 ALA A C 1
ATOM 592 O O . ALA A 1 77 ? 4.139 -2.276 -11.248 1.00 83.88 77 ALA A O 1
ATOM 593 N N . MET A 1 78 ? 1.904 -2.296 -11.397 1.00 84.88 78 MET A N 1
ATOM 594 C CA . MET A 1 78 ? 1.839 -2.257 -12.867 1.00 84.88 78 MET A CA 1
ATOM 595 C C . MET A 1 78 ? 2.428 -0.974 -13.478 1.00 84.88 78 MET A C 1
ATOM 597 O O . MET A 1 78 ? 2.943 -1.007 -14.590 1.00 84.88 78 MET A O 1
ATOM 601 N N . PHE A 1 79 ? 2.359 0.165 -12.783 1.00 83.19 79 PHE A N 1
ATOM 602 C CA . PHE A 1 79 ? 3.015 1.399 -13.235 1.00 83.19 79 PHE A CA 1
ATOM 603 C C . PHE A 1 79 ? 4.524 1.396 -12.979 1.00 83.19 79 PHE A C 1
ATOM 605 O O . PHE A 1 79 ? 5.272 2.110 -13.652 1.00 83.19 79 PHE A O 1
ATOM 612 N N . LEU A 1 80 ? 4.968 0.638 -11.977 1.00 77.94 80 LEU A N 1
ATOM 613 C CA . LEU A 1 80 ? 6.362 0.601 -11.558 1.00 77.94 80 LEU A CA 1
ATOM 614 C C . LEU A 1 80 ? 7.168 -0.423 -12.340 1.00 77.94 80 LEU A C 1
ATOM 616 O O . LEU A 1 80 ? 8.246 -0.092 -12.828 1.00 77.94 80 LEU A O 1
ATOM 620 N N . THR A 1 81 ? 6.673 -1.651 -12.449 1.00 70.06 81 THR A N 1
ATOM 621 C CA . THR A 1 81 ? 7.288 -2.699 -13.263 1.00 70.06 81 THR A CA 1
ATOM 622 C C . THR A 1 81 ? 6.650 -2.727 -14.644 1.00 70.06 81 THR A C 1
ATOM 624 O O . THR A 1 81 ? 5.468 -2.420 -14.773 1.00 70.06 81 THR A O 1
ATOM 627 N N . PRO A 1 82 ? 7.372 -3.172 -15.686 1.00 66.69 82 PRO A N 1
ATOM 628 C CA . PRO A 1 82 ? 6.708 -3.668 -16.890 1.00 66.69 82 PRO A CA 1
ATOM 629 C C . PRO A 1 82 ? 5.646 -4.733 -16.524 1.00 66.69 82 PRO A C 1
ATOM 631 O O . PRO A 1 82 ? 5.674 -5.236 -15.397 1.00 66.69 82 PRO A O 1
ATOM 634 N N . PRO A 1 83 ? 4.711 -5.081 -17.432 1.00 66.06 83 PRO A N 1
ATOM 635 C CA . PRO A 1 83 ? 3.628 -6.041 -17.180 1.00 66.06 83 PRO A CA 1
ATOM 636 C C . PRO A 1 83 ? 4.155 -7.486 -17.049 1.00 66.06 83 PRO A C 1
ATOM 638 O O . PRO A 1 83 ? 3.845 -8.361 -17.851 1.00 66.06 83 PRO A O 1
ATOM 641 N N . ASP A 1 84 ? 4.987 -7.721 -16.038 1.00 77.38 84 ASP A N 1
ATOM 642 C CA . ASP A 1 84 ? 5.502 -9.005 -15.593 1.00 77.38 84 ASP A CA 1
ATOM 643 C C . ASP A 1 84 ? 4.808 -9.383 -14.283 1.00 77.38 84 ASP A C 1
ATOM 645 O O . ASP A 1 84 ? 4.993 -8.743 -13.245 1.00 77.38 84 ASP A O 1
ATOM 649 N N . ILE A 1 85 ? 4.018 -10.452 -14.338 1.00 81.69 85 ILE A N 1
ATOM 650 C CA . ILE A 1 85 ? 3.178 -10.931 -13.235 1.00 81.69 85 ILE A CA 1
ATOM 651 C C . ILE A 1 85 ? 4.024 -11.260 -11.996 1.00 81.69 85 ILE A C 1
ATOM 653 O O . ILE A 1 85 ? 3.587 -11.013 -10.866 1.00 81.69 85 ILE A O 1
ATOM 657 N N . LEU A 1 86 ? 5.236 -11.796 -12.189 1.00 80.44 86 LEU A N 1
ATOM 658 C CA . LEU A 1 86 ? 6.115 -12.183 -11.084 1.00 80.44 86 LEU A CA 1
ATOM 659 C C . LEU A 1 86 ? 6.660 -10.955 -10.355 1.00 80.44 86 LEU A C 1
ATOM 661 O O . LEU A 1 86 ? 6.462 -10.830 -9.144 1.00 80.44 86 LEU A O 1
ATOM 665 N N . SER A 1 87 ? 7.272 -10.019 -11.082 1.00 75.06 87 SER A N 1
ATOM 666 C CA . SER A 1 87 ? 7.777 -8.768 -10.502 1.00 75.06 87 SER A CA 1
ATOM 667 C C . SER A 1 87 ? 6.658 -7.924 -9.885 1.00 75.06 87 SER A C 1
ATOM 669 O O . SER A 1 87 ? 6.834 -7.367 -8.800 1.00 75.06 87 SER A O 1
ATOM 671 N N . GLN A 1 88 ? 5.481 -7.884 -10.520 1.00 83.88 88 GLN A N 1
ATOM 672 C CA . GLN A 1 88 ? 4.314 -7.159 -10.018 1.00 83.88 88 GLN A CA 1
ATOM 673 C C . GLN A 1 88 ? 3.823 -7.733 -8.682 1.00 83.88 88 GLN A C 1
ATOM 675 O O . GLN A 1 88 ? 3.584 -6.984 -7.735 1.00 83.88 88 GLN A O 1
ATOM 680 N N . THR A 1 89 ? 3.723 -9.060 -8.569 1.00 85.50 89 THR A N 1
ATOM 681 C CA . THR A 1 89 ? 3.298 -9.722 -7.325 1.00 85.50 89 THR A CA 1
ATOM 682 C C . THR A 1 89 ? 4.346 -9.556 -6.223 1.00 85.50 89 THR A C 1
ATOM 684 O O . THR A 1 89 ? 3.999 -9.257 -5.080 1.00 85.50 89 THR A O 1
ATOM 687 N N . LEU A 1 90 ? 5.633 -9.668 -6.566 1.00 81.94 90 LEU A N 1
ATOM 688 C CA . LEU A 1 90 ? 6.745 -9.478 -5.633 1.00 81.94 90 LEU A CA 1
ATOM 689 C C . LEU A 1 90 ? 6.776 -8.061 -5.033 1.00 81.94 90 LEU A C 1
ATOM 691 O O . LEU A 1 90 ? 7.189 -7.897 -3.885 1.00 81.94 90 LEU A O 1
ATOM 695 N N . LEU A 1 91 ? 6.310 -7.053 -5.781 1.00 81.06 91 LEU A N 1
ATOM 696 C CA . LEU A 1 91 ? 6.134 -5.677 -5.305 1.00 81.06 91 LEU A CA 1
ATOM 697 C C . LEU A 1 91 ? 4.808 -5.436 -4.580 1.00 81.06 91 LEU A C 1
ATOM 699 O O . LEU A 1 91 ? 4.782 -4.682 -3.610 1.00 81.06 91 LEU A O 1
ATOM 703 N N . ALA A 1 92 ? 3.718 -6.075 -4.999 1.00 85.69 92 ALA A N 1
ATOM 704 C CA . ALA A 1 92 ? 2.424 -5.928 -4.337 1.00 85.69 92 ALA A CA 1
ATOM 705 C C . ALA A 1 92 ? 2.445 -6.492 -2.904 1.00 85.69 92 ALA A C 1
ATOM 707 O O . ALA A 1 92 ? 1.861 -5.895 -2.000 1.00 85.69 92 ALA A O 1
ATOM 708 N N . ILE A 1 93 ? 3.168 -7.596 -2.667 1.00 87.88 93 ILE A N 1
ATOM 709 C CA . ILE A 1 93 ? 3.310 -8.222 -1.340 1.00 87.88 93 ILE A CA 1
ATOM 710 C C . ILE A 1 93 ? 3.785 -7.231 -0.259 1.00 87.88 93 ILE A C 1
ATOM 712 O O . ILE A 1 93 ? 3.092 -7.099 0.750 1.00 87.88 93 ILE A O 1
ATOM 716 N N . PRO A 1 94 ? 4.917 -6.516 -0.406 1.00 86.19 94 PRO A N 1
ATOM 717 C CA . PRO A 1 94 ? 5.370 -5.579 0.619 1.00 86.19 94 PRO A CA 1
ATOM 718 C C . PRO A 1 94 ? 4.429 -4.377 0.797 1.00 86.19 94 PRO A C 1
ATOM 720 O O . PRO A 1 94 ? 4.305 -3.881 1.914 1.00 86.19 94 PRO A O 1
ATOM 723 N N . MET A 1 95 ? 3.722 -3.935 -0.250 1.00 88.50 95 MET A N 1
ATOM 724 C CA . MET A 1 95 ? 2.702 -2.882 -0.117 1.00 88.50 95 MET A CA 1
ATOM 725 C C . MET A 1 95 ? 1.512 -3.356 0.725 1.00 88.50 95 MET A C 1
ATOM 727 O O . MET A 1 95 ? 1.055 -2.649 1.622 1.00 88.50 95 MET A O 1
ATOM 731 N N . LEU A 1 96 ? 1.050 -4.584 0.485 1.00 90.31 96 LEU A N 1
ATOM 732 C CA . LEU A 1 96 ? -0.002 -5.218 1.277 1.00 90.31 96 LEU A CA 1
ATOM 733 C C . LEU A 1 96 ? 0.433 -5.482 2.716 1.00 90.31 96 LEU A C 1
ATOM 735 O O . LEU A 1 96 ? -0.351 -5.275 3.638 1.00 90.31 96 LEU A O 1
ATOM 739 N N . ALA A 1 97 ? 1.687 -5.883 2.919 1.00 90.75 97 ALA A N 1
ATOM 740 C CA . ALA A 1 97 ? 2.246 -6.069 4.250 1.00 90.75 97 ALA A CA 1
ATOM 741 C C . ALA A 1 97 ? 2.239 -4.758 5.051 1.00 90.75 97 ALA A C 1
ATOM 743 O O . ALA A 1 97 ? 1.861 -4.771 6.217 1.00 90.75 97 ALA A O 1
ATOM 744 N N . LEU A 1 98 ? 2.594 -3.625 4.429 1.00 90.00 98 LEU A N 1
ATOM 745 C CA . LEU A 1 98 ? 2.510 -2.305 5.065 1.00 90.00 98 LEU A CA 1
ATOM 746 C C . LEU A 1 98 ? 1.073 -1.949 5.443 1.00 90.00 98 LEU A C 1
ATOM 748 O O . LEU A 1 98 ? 0.834 -1.491 6.558 1.00 90.00 98 LEU A O 1
ATOM 752 N N . PHE A 1 99 ? 0.116 -2.195 4.548 1.00 90.00 99 PHE A N 1
ATOM 753 C CA . PHE A 1 99 ? -1.295 -1.983 4.854 1.00 90.00 99 PHE A CA 1
ATOM 754 C C . PHE A 1 99 ? -1.748 -2.810 6.068 1.00 90.00 99 PHE A C 1
ATOM 756 O O . PHE A 1 99 ? -2.332 -2.259 7.002 1.00 90.00 99 PHE A O 1
ATOM 763 N N . GLU A 1 100 ? -1.429 -4.106 6.091 1.00 90.38 100 GLU A N 1
ATOM 764 C CA . GLU A 1 100 ? -1.782 -4.989 7.207 1.00 90.38 100 GLU A CA 1
ATOM 765 C C . GLU A 1 100 ? -1.131 -4.534 8.518 1.00 90.38 100 GLU A C 1
ATOM 767 O O . GLU A 1 100 ? -1.766 -4.546 9.571 1.00 90.38 100 GLU A O 1
ATOM 772 N N . LEU A 1 101 ? 0.122 -4.079 8.445 1.00 90.44 101 LEU A N 1
ATOM 773 C CA . LEU A 1 101 ? 0.870 -3.554 9.581 1.00 90.44 101 LEU A CA 1
ATOM 774 C C . LEU A 1 101 ? 0.207 -2.279 10.123 1.00 90.44 101 LEU A C 1
ATOM 776 O O . LEU A 1 101 ? -0.012 -2.171 11.327 1.00 90.44 101 LEU A O 1
ATOM 780 N N . GLY A 1 102 ? -0.197 -1.355 9.250 1.00 88.25 102 GLY A N 1
ATOM 781 C CA . GLY A 1 102 ? -0.956 -0.160 9.627 1.00 88.25 102 GLY A CA 1
ATOM 782 C C . GLY A 1 102 ? -2.266 -0.483 10.334 1.00 88.25 102 GLY A C 1
ATOM 783 O O . GLY A 1 102 ? -2.588 0.096 11.370 1.00 88.25 102 GLY A O 1
ATOM 784 N N . LEU A 1 103 ? -2.991 -1.462 9.803 1.00 88.56 103 LEU A N 1
ATOM 785 C CA . LEU A 1 103 ? -4.275 -1.892 10.334 1.00 88.56 103 LEU A CA 1
ATOM 786 C C . LEU A 1 103 ? -4.129 -2.598 11.694 1.00 88.56 103 LEU A C 1
ATOM 788 O O . LEU A 1 103 ? -4.933 -2.370 12.598 1.00 88.56 103 LEU A O 1
ATOM 792 N N . LEU A 1 104 ? -3.070 -3.392 11.868 1.00 89.31 104 LEU A N 1
ATOM 793 C CA . LEU A 1 104 ? -2.703 -4.004 13.145 1.00 89.31 104 LEU A CA 1
ATOM 794 C C . LEU A 1 104 ? -2.326 -2.938 14.181 1.00 89.31 104 LEU A C 1
ATOM 796 O O . LEU A 1 104 ? -2.832 -2.961 15.301 1.00 89.31 104 LEU A O 1
ATOM 800 N N . LEU A 1 105 ? -1.481 -1.970 13.818 1.00 88.44 105 LEU A N 1
ATOM 801 C CA . LEU A 1 105 ? -1.099 -0.878 14.717 1.00 88.44 105 LEU A CA 1
ATOM 802 C C . LEU A 1 105 ? -2.310 -0.035 15.137 1.00 88.44 105 LEU A C 1
ATOM 804 O O . LEU A 1 105 ? -2.455 0.291 16.318 1.00 88.44 105 LEU A O 1
ATOM 808 N N . ALA A 1 106 ? -3.207 0.270 14.198 1.00 86.62 106 ALA A N 1
ATOM 809 C CA . ALA A 1 106 ? -4.450 0.969 14.493 1.00 86.62 106 ALA A CA 1
ATOM 810 C C . ALA A 1 106 ? -5.363 0.151 15.414 1.00 86.62 106 ALA A C 1
ATOM 812 O O . ALA A 1 106 ? -5.907 0.717 16.358 1.00 86.62 106 ALA A O 1
ATOM 813 N N . SER A 1 107 ? -5.470 -1.174 15.237 1.00 83.19 107 SER A N 1
ATOM 814 C CA . SER A 1 107 ? -6.278 -2.015 16.134 1.00 83.19 107 SER A CA 1
ATOM 815 C C . SER A 1 107 ? -5.722 -2.067 17.555 1.00 83.19 107 SER A C 1
ATOM 817 O O . SER A 1 107 ? -6.487 -2.096 18.516 1.00 83.19 107 SER A O 1
ATOM 819 N N . PHE A 1 108 ? -4.397 -2.072 17.712 1.00 80.88 108 PHE A N 1
ATOM 820 C CA . PHE A 1 108 ? -3.764 -2.008 19.031 1.00 80.88 108 PHE A CA 1
ATOM 821 C C . PHE A 1 108 ? -3.976 -0.651 19.713 1.00 80.88 108 PHE A C 1
ATOM 823 O O . PHE A 1 108 ? -4.193 -0.613 20.923 1.00 80.88 108 PHE A O 1
ATOM 830 N N . SER A 1 109 ? -3.957 0.444 18.950 1.00 71.31 109 SER A N 1
ATOM 831 C CA . SER A 1 109 ? -4.190 1.798 19.472 1.00 71.31 109 SER A CA 1
ATOM 832 C C . SER A 1 109 ? -5.673 2.051 19.797 1.00 71.31 109 SER A C 1
ATOM 834 O O . SER A 1 109 ? -6.008 2.613 20.840 1.00 71.31 109 SER A O 1
ATOM 836 N N . SER A 1 110 ? -6.577 1.556 18.946 1.00 63.59 110 SER A N 1
ATOM 837 C CA . SER A 1 110 ? -8.030 1.724 19.061 1.00 63.59 110 SER A CA 1
ATOM 838 C C . SER A 1 110 ? -8.668 0.815 20.115 1.00 63.59 110 SER A C 1
ATOM 840 O O . SER A 1 110 ? -9.725 1.159 20.624 1.00 63.59 110 SER A O 1
ATOM 842 N N . LYS A 1 111 ? -8.004 -0.255 20.588 1.00 55.53 111 LYS A N 1
ATOM 843 C CA . LYS A 1 111 ? -8.495 -1.069 21.726 1.00 55.53 111 LYS A CA 1
ATOM 844 C C . LYS A 1 111 ? -8.696 -0.263 23.027 1.00 55.53 111 LYS A C 1
ATOM 846 O O . LYS A 1 111 ? -9.277 -0.770 23.980 1.00 55.53 111 LYS A O 1
ATOM 851 N N . LYS A 1 112 ? -8.215 0.986 23.087 1.00 51.09 112 LYS A N 1
ATOM 852 C CA . LYS A 1 112 ? -8.465 1.921 24.195 1.00 51.09 112 LYS A CA 1
ATOM 853 C C . LYS A 1 112 ? -9.688 2.831 23.982 1.00 51.09 112 LYS A C 1
ATOM 855 O O . LYS A 1 112 ? -10.073 3.537 24.908 1.00 51.09 112 LYS A O 1
ATOM 860 N N . GLN A 1 113 ? -10.294 2.828 22.800 1.00 48.03 113 GLN A N 1
ATOM 861 C CA . GLN A 1 113 ? -11.461 3.632 22.455 1.00 48.03 113 GLN A CA 1
ATOM 862 C C . GLN A 1 113 ? -12.449 2.752 21.690 1.00 48.03 113 GLN A C 1
ATOM 864 O O . GLN A 1 113 ? -12.383 2.649 20.471 1.00 48.03 113 GLN A O 1
ATOM 869 N N . GLU A 1 114 ? -13.356 2.106 22.420 1.00 52.72 114 GLU A N 1
ATOM 870 C CA . GLU A 1 114 ? -14.681 1.813 21.878 1.00 52.72 114 GLU A CA 1
ATOM 871 C C . GLU A 1 114 ? -15.459 3.136 21.830 1.00 52.72 114 GLU A C 1
ATOM 873 O O . GLU A 1 114 ? -15.515 3.843 22.842 1.00 52.72 114 GLU A O 1
ATOM 878 N N . PRO A 1 115 ? -16.067 3.480 20.687 1.00 44.88 115 PRO A N 1
ATOM 879 C CA . PRO A 1 115 ? -17.292 4.260 20.709 1.00 44.88 115 PRO A CA 1
ATOM 880 C C . PRO A 1 115 ? -18.387 3.517 19.933 1.00 44.88 115 PRO A C 1
ATOM 882 O O . PRO A 1 115 ? -18.357 3.426 18.711 1.00 44.88 115 PRO A O 1
ATOM 885 N N . THR A 1 116 ? -19.315 2.965 20.715 1.00 47.25 116 THR A N 1
ATOM 886 C CA . THR A 1 116 ? -20.776 3.076 20.582 1.00 47.25 116 THR A CA 1
ATOM 887 C C . THR A 1 116 ? -21.402 2.945 19.188 1.00 47.25 116 THR A C 1
ATOM 889 O O . THR A 1 116 ? -21.253 3.807 18.329 1.00 47.25 116 THR A O 1
ATOM 892 N N . GLU A 1 117 ? -22.190 1.874 19.056 1.00 51.81 117 GLU A N 1
ATOM 893 C CA . GLU A 1 117 ? -23.500 1.789 18.388 1.00 51.81 117 GLU A CA 1
ATOM 894 C C . GLU A 1 117 ? -23.914 2.982 17.509 1.00 51.81 117 GLU A C 1
ATOM 896 O O . GLU A 1 117 ? -24.130 4.095 17.988 1.00 51.81 117 GLU A O 1
ATOM 901 N N . GLN A 1 118 ? -24.192 2.702 16.235 1.00 37.12 118 GLN A N 1
ATOM 902 C CA . GLN A 1 118 ? -25.242 3.420 15.515 1.00 37.12 118 GLN A CA 1
ATOM 903 C C . GLN A 1 118 ? -26.315 2.420 15.090 1.00 37.12 118 GLN A C 1
ATOM 905 O O . GLN A 1 118 ? -26.242 1.782 14.043 1.00 37.12 118 GLN A O 1
ATOM 910 N N . GLU A 1 119 ? -27.271 2.273 16.003 1.00 37.66 119 GLU A N 1
ATOM 911 C CA . GLU A 1 119 ? -28.641 1.828 15.780 1.00 37.66 119 GLU A CA 1
ATOM 912 C C . GLU A 1 119 ? -29.360 2.833 14.861 1.00 37.66 119 GLU A C 1
ATOM 914 O O . GLU A 1 119 ? -29.267 4.043 15.079 1.00 37.66 119 GLU A O 1
ATOM 919 N N . ASN A 1 120 ? -30.029 2.327 13.821 1.00 34.59 120 ASN A N 1
ATOM 920 C CA . ASN A 1 120 ? -31.266 2.864 13.238 1.00 34.59 120 ASN A CA 1
ATOM 921 C C . ASN A 1 120 ? -31.905 1.809 12.330 1.00 34.59 120 ASN A C 1
ATOM 923 O O . ASN A 1 120 ? -31.204 1.317 11.416 1.00 34.59 120 ASN A O 1
#

pLDDT: mean 75.73, std 15.2, range [34.59, 91.25]

Radius of gyration: 18.74 Å; chains: 1; bounding box: 56×27×49 Å

Foldseek 3Di:
DLVVVVVCVVVPPDPPPDPPPVPVCNVVVLVVLLVVVVVVLLCLLVVLLVCLVVVVDHLVVVVVCLVVQLVVLLVSLCVRDPPDPVSSVSRSVVSSVSNVNSSVVNVVVCVVDDDDDDDD

Sequence (120 aa):
IVLPIILGFFTGVGPDMMTLSPDISSYLGFVLKLFFAFGITFEIPVAIMLLCWSGATDVQSLKEKRPYIIVAAFVVAMFLTPPDILSQTLLAIPMLALFELGLLLASFSSKKQEPTEQEN

Secondary structure (DSSP, 8-state):
-HHHHHHHHHHHSS-TTS-----HHHHHHHHHHHHHHHHHHHTHHHHHHHHHHTTSS-HHHHHHTHHHHHHHHHHHHHHHS-S-HHHHHHHHHHHHHHHHHHHHHHHHHHTT--------